Protein AF-A0A087GU57-F1 (afdb_monomer_lite)

Structure (mmCIF, N/CA/C/O backbone):
data_AF-A0A087GU57-F1
#
_entry.id   AF-A0A087GU57-F1
#
loop_
_atom_site.group_PDB
_atom_site.id
_atom_site.type_symbol
_atom_site.label_atom_id
_atom_site.label_alt_id
_atom_site.label_comp_id
_atom_site.label_asym_id
_atom_site.label_entity_id
_atom_site.label_seq_id
_atom_site.pdbx_PDB_ins_code
_atom_site.Cartn_x
_atom_site.Cartn_y
_atom_site.Cartn_z
_atom_site.occupancy
_atom_site.B_iso_or_equiv
_atom_site.auth_seq_id
_atom_site.auth_comp_id
_atom_site.auth_asym_id
_atom_site.auth_atom_id
_atom_site.pdbx_PDB_model_num
ATOM 1 N N . MET A 1 1 ? 10.931 6.308 -0.760 1.00 76.81 1 MET A N 1
ATOM 2 C CA . MET A 1 1 ? 9.461 6.203 -0.878 1.00 76.81 1 MET A CA 1
ATOM 3 C C . MET A 1 1 ? 8.981 4.776 -0.655 1.00 76.81 1 MET A C 1
ATOM 5 O O . MET A 1 1 ? 8.271 4.589 0.316 1.00 76.81 1 MET A O 1
ATOM 9 N N . GLN A 1 2 ? 9.460 3.758 -1.390 1.00 79.88 2 GLN A N 1
ATOM 10 C CA . GLN A 1 2 ? 9.072 2.354 -1.119 1.00 79.88 2 GLN A CA 1
ATOM 11 C C . GLN A 1 2 ? 9.236 1.950 0.363 1.00 79.88 2 GLN A C 1
ATOM 13 O O . GLN A 1 2 ? 8.297 1.471 0.982 1.00 79.88 2 GLN A O 1
ATOM 18 N N . ARG A 1 3 ? 10.381 2.246 0.996 1.00 87.44 3 ARG A N 1
ATOM 19 C CA . ARG A 1 3 ? 10.587 1.952 2.429 1.00 87.44 3 ARG A CA 1
ATOM 20 C C . ARG A 1 3 ? 9.602 2.672 3.365 1.00 87.44 3 ARG A C 1
ATOM 22 O O . ARG A 1 3 ? 9.345 2.173 4.449 1.00 87.44 3 ARG A O 1
ATOM 29 N N . VAL A 1 4 ? 9.082 3.836 2.972 1.00 90.12 4 VAL A N 1
ATOM 30 C CA . VAL A 1 4 ? 8.091 4.577 3.772 1.00 90.12 4 VAL A CA 1
ATOM 31 C C . VAL A 1 4 ? 6.762 3.832 3.750 1.00 90.12 4 VAL A C 1
ATOM 33 O O . VAL A 1 4 ? 6.197 3.591 4.806 1.00 90.12 4 VAL A O 1
ATOM 36 N N . ILE A 1 5 ? 6.340 3.353 2.578 1.00 90.19 5 ILE A N 1
ATOM 37 C CA . ILE A 1 5 ? 5.170 2.477 2.451 1.00 90.19 5 ILE A CA 1
ATOM 38 C C . ILE A 1 5 ? 5.350 1.203 3.288 1.00 90.19 5 ILE A C 1
ATOM 40 O O . ILE A 1 5 ? 4.453 0.835 4.038 1.00 90.19 5 ILE A O 1
ATOM 44 N N . ASP A 1 6 ? 6.532 0.576 3.252 1.00 90.31 6 ASP A N 1
ATOM 45 C CA . ASP A 1 6 ? 6.824 -0.596 4.097 1.00 90.31 6 ASP A CA 1
ATOM 46 C C . ASP A 1 6 ? 6.714 -0.303 5.601 1.00 90.31 6 ASP A C 1
ATOM 48 O O . ASP A 1 6 ? 6.436 -1.215 6.377 1.00 90.31 6 ASP A O 1
ATOM 52 N N . LEU A 1 7 ? 6.975 0.936 6.030 1.00 93.19 7 LEU A N 1
ATOM 53 C CA . LEU A 1 7 ? 6.833 1.355 7.424 1.00 93.19 7 LEU A CA 1
ATOM 54 C C . LEU A 1 7 ? 5.372 1.645 7.771 1.00 93.19 7 LEU A C 1
ATOM 56 O O . LEU A 1 7 ? 4.917 1.189 8.815 1.00 93.19 7 LEU A O 1
ATOM 60 N N . LEU A 1 8 ? 4.636 2.333 6.895 1.00 93.25 8 LEU A N 1
ATOM 61 C CA . LEU A 1 8 ? 3.213 2.619 7.087 1.00 93.25 8 LEU A CA 1
ATOM 62 C C . LEU A 1 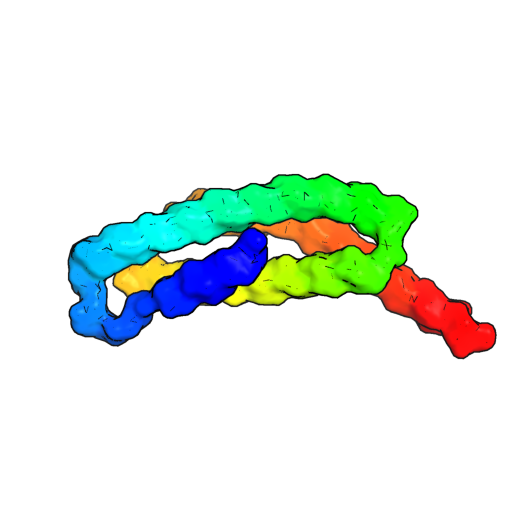8 ? 2.384 1.331 7.148 1.00 93.25 8 LEU A C 1
ATOM 64 O O . LEU A 1 8 ? 1.569 1.182 8.047 1.00 93.25 8 LEU A O 1
ATOM 68 N N . MET A 1 9 ? 2.683 0.338 6.303 1.00 91.94 9 MET A N 1
ATOM 69 C CA . MET A 1 9 ? 2.022 -0.976 6.342 1.00 91.94 9 MET A CA 1
ATOM 70 C C . MET A 1 9 ? 2.255 -1.762 7.647 1.00 91.94 9 MET A C 1
ATOM 72 O O . MET A 1 9 ? 1.585 -2.765 7.892 1.00 91.94 9 MET A O 1
ATOM 76 N N . ARG A 1 10 ? 3.215 -1.363 8.497 1.00 93.19 10 ARG A N 1
ATOM 77 C CA . ARG A 1 10 ? 3.374 -1.968 9.835 1.00 93.19 10 ARG A CA 1
ATOM 78 C C . ARG A 1 10 ? 2.320 -1.473 10.816 1.00 93.19 10 ARG A C 1
ATOM 80 O O . ARG A 1 10 ? 2.083 -2.150 11.814 1.00 93.19 10 ARG A O 1
ATOM 87 N N . ILE A 1 11 ? 1.712 -0.322 10.542 1.00 91.69 11 ILE A N 1
ATOM 88 C CA . ILE A 1 11 ? 0.566 0.189 11.281 1.00 91.69 11 ILE A CA 1
ATOM 89 C C . ILE A 1 11 ? -0.638 -0.606 10.792 1.00 91.69 11 ILE A C 1
ATOM 91 O O . ILE A 1 11 ? -1.122 -0.402 9.682 1.00 91.69 11 ILE A O 1
ATOM 95 N N . LYS A 1 12 ? -1.066 -1.575 11.591 1.00 86.56 12 LYS A N 1
ATOM 96 C CA . LYS A 1 12 ? -2.210 -2.432 11.296 1.00 86.56 12 LYS A CA 1
ATOM 97 C C . LYS A 1 12 ? -3.061 -2.567 12.552 1.00 86.56 12 LYS A C 1
ATOM 99 O O . LYS A 1 12 ? -2.491 -2.586 13.647 1.00 86.56 12 LYS A O 1
ATOM 104 N N . PRO A 1 13 ? -4.382 -2.700 12.415 1.00 80.94 13 PRO A N 1
ATOM 105 C CA . PRO A 1 13 ? -5.219 -3.015 13.554 1.00 80.94 13 PRO A CA 1
ATOM 106 C C . PRO A 1 13 ? -4.869 -4.412 14.091 1.00 80.94 13 PRO A C 1
ATOM 108 O O . PRO A 1 13 ? -4.577 -5.332 13.319 1.00 80.94 13 PRO A O 1
ATOM 111 N N . ILE A 1 14 ? -4.835 -4.567 15.418 1.00 81.69 14 ILE A N 1
ATOM 112 C CA . ILE A 1 14 ? -4.509 -5.837 16.082 1.00 81.69 14 ILE A CA 1
ATOM 113 C C . ILE A 1 14 ? -5.638 -6.200 17.050 1.00 81.69 14 ILE A C 1
ATOM 115 O O . ILE A 1 14 ? -5.714 -5.663 18.152 1.00 81.69 14 ILE A O 1
ATOM 119 N N . GLY A 1 15 ? -6.459 -7.171 16.648 1.00 79.50 15 GLY A N 1
ATOM 120 C CA . GLY A 1 15 ? -7.503 -7.765 17.486 1.00 79.50 15 GLY A CA 1
ATOM 121 C C . GLY A 1 15 ? -8.796 -6.949 17.569 1.00 79.50 15 GLY A C 1
ATOM 122 O O . GLY A 1 15 ? -8.811 -5.740 17.352 1.00 79.50 15 GLY A O 1
ATOM 123 N N . GLU A 1 16 ? -9.884 -7.634 17.918 1.00 74.38 16 GLU A N 1
ATOM 124 C CA . GLU A 1 16 ? -11.251 -7.083 17.978 1.00 74.38 16 GLU A CA 1
ATOM 125 C C . GLU A 1 16 ? -11.378 -5.904 18.959 1.00 74.38 16 GLU A C 1
ATOM 127 O O . GLU A 1 16 ? -12.136 -4.970 18.729 1.00 74.38 16 GLU A O 1
ATOM 132 N N . SER A 1 17 ? -10.568 -5.868 20.025 1.00 78.38 17 SER A N 1
ATOM 133 C CA . SER A 1 17 ? -10.578 -4.768 21.002 1.00 78.38 17 SER A CA 1
ATOM 134 C C . SER A 1 17 ? -10.131 -3.417 20.434 1.00 78.38 17 SER A C 1
ATOM 136 O O . SER A 1 17 ? -10.289 -2.394 21.097 1.00 78.38 17 SER A O 1
ATOM 138 N N . MET A 1 18 ? -9.521 -3.402 19.245 1.00 81.94 18 MET A N 1
ATOM 139 C CA . MET A 1 18 ? -9.115 -2.178 18.560 1.00 81.94 18 MET A CA 1
ATOM 140 C C . MET A 1 18 ? -10.190 -1.640 17.610 1.00 81.94 18 MET A C 1
ATOM 142 O O . MET A 1 18 ? -9.967 -0.580 17.031 1.00 81.94 18 MET A O 1
ATOM 146 N N . GLU A 1 19 ? -11.325 -2.326 17.422 1.00 83.31 19 GLU A N 1
ATOM 147 C CA . GLU A 1 19 ? -12.400 -1.920 16.502 1.00 83.31 19 GLU A CA 1
ATOM 148 C C . GLU A 1 19 ? -13.227 -0.773 17.108 1.00 83.31 19 GLU A C 1
ATOM 150 O O . GLU A 1 19 ? -14.412 -0.871 17.414 1.00 83.31 19 GLU A O 1
ATOM 155 N N . THR A 1 20 ? -12.547 0.342 17.363 1.00 89.06 20 THR A N 1
ATOM 156 C CA . THR A 1 20 ? -13.136 1.569 17.894 1.00 89.06 20 THR A CA 1
ATOM 157 C C . THR A 1 20 ? -13.191 2.619 16.789 1.00 89.06 20 THR A C 1
ATOM 159 O O . THR A 1 20 ? -12.290 2.650 15.945 1.00 89.06 20 THR A O 1
ATOM 162 N N . PRO A 1 21 ? -14.175 3.538 16.807 1.00 90.50 21 PRO A N 1
ATOM 163 C CA . PRO A 1 21 ? -14.283 4.585 15.790 1.00 90.50 21 PRO A CA 1
ATOM 164 C C . PRO A 1 21 ? -12.993 5.395 15.599 1.00 90.50 21 PRO A C 1
ATOM 166 O O . PRO A 1 21 ? -12.627 5.702 14.473 1.00 90.50 21 PRO A O 1
ATOM 169 N N . LEU A 1 22 ? -12.262 5.675 16.685 1.00 91.75 22 LEU A N 1
ATOM 170 C CA . LEU A 1 22 ? -11.014 6.440 16.634 1.00 91.75 22 LEU A CA 1
ATOM 171 C C . LEU A 1 22 ? -9.874 5.672 15.948 1.00 91.75 22 LEU A C 1
ATOM 173 O O . LEU A 1 22 ? -9.099 6.257 15.198 1.00 91.75 22 LEU A O 1
ATOM 177 N N . VAL A 1 23 ? -9.753 4.367 16.208 1.00 91.69 23 VAL A N 1
ATOM 178 C CA . VAL A 1 23 ? -8.744 3.533 15.536 1.00 91.69 23 VAL A CA 1
ATOM 179 C C . VAL A 1 23 ? -9.082 3.389 14.059 1.00 91.69 23 VAL A C 1
ATOM 181 O O . VAL A 1 23 ? -8.183 3.484 13.229 1.00 91.69 23 VAL A O 1
ATOM 184 N N . ILE A 1 24 ? -10.362 3.202 13.729 1.00 90.75 24 ILE A N 1
ATOM 185 C CA . ILE A 1 24 ? -10.827 3.145 12.341 1.00 90.75 24 ILE A CA 1
ATOM 186 C C . ILE A 1 24 ? -10.461 4.446 11.615 1.00 90.75 24 ILE A C 1
ATOM 188 O O . ILE A 1 24 ? -9.794 4.386 10.586 1.00 90.75 24 ILE A O 1
ATOM 192 N N . GLU A 1 25 ? -10.783 5.607 12.189 1.00 91.81 25 GLU A N 1
ATOM 193 C CA . GLU A 1 25 ? -10.441 6.914 11.612 1.00 91.81 25 GLU A CA 1
ATOM 194 C C . GLU A 1 25 ? -8.919 7.085 11.438 1.00 91.81 25 GLU A C 1
ATOM 196 O O . GLU A 1 25 ? -8.437 7.476 10.376 1.00 91.81 25 GLU A O 1
ATOM 201 N N . ALA A 1 26 ? -8.125 6.719 12.450 1.00 93.06 26 ALA A N 1
ATO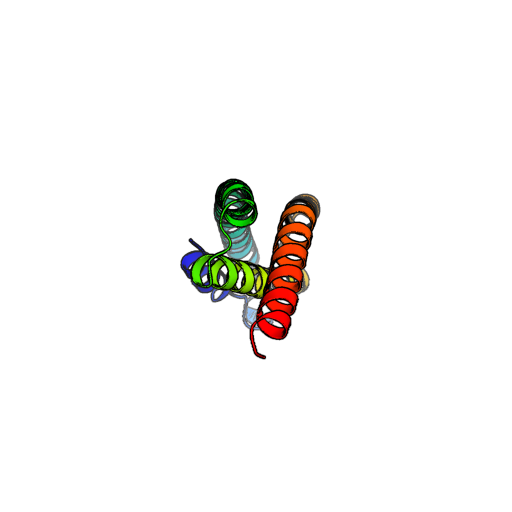M 202 C CA . ALA A 1 26 ? -6.666 6.762 12.363 1.00 93.06 26 ALA A CA 1
ATOM 203 C C . ALA A 1 26 ? -6.122 5.884 11.221 1.00 93.06 26 ALA A C 1
ATOM 205 O O . ALA A 1 26 ? -5.193 6.284 10.515 1.00 93.06 26 ALA A O 1
ATOM 206 N N . MET A 1 27 ? -6.708 4.703 11.016 1.00 92.56 27 MET A N 1
ATOM 207 C CA . MET A 1 27 ? -6.342 3.805 9.923 1.00 92.56 27 MET A CA 1
ATOM 208 C C . MET A 1 27 ? -6.733 4.367 8.551 1.00 92.56 27 MET A C 1
ATOM 210 O O . MET A 1 27 ? -5.965 4.202 7.604 1.00 92.56 27 MET A O 1
ATOM 214 N N . GLU A 1 28 ? -7.861 5.074 8.435 1.00 90.81 28 GLU A N 1
ATOM 215 C CA . GLU A 1 28 ? -8.251 5.770 7.199 1.00 90.81 28 GLU A CA 1
ATOM 216 C C . GLU A 1 28 ? -7.193 6.811 6.791 1.00 90.81 28 GLU A C 1
ATOM 218 O O . GLU A 1 28 ? -6.778 6.843 5.629 1.00 90.81 28 GLU A O 1
ATOM 223 N N . TYR A 1 29 ? -6.655 7.588 7.741 1.00 93.06 29 TYR A N 1
ATOM 224 C CA . TYR A 1 29 ? -5.554 8.521 7.458 1.00 93.06 29 TYR A CA 1
ATOM 225 C C . TYR A 1 29 ? -4.270 7.809 7.010 1.00 93.06 29 TYR A C 1
ATOM 227 O O . TYR A 1 29 ? -3.600 8.275 6.087 1.00 93.06 29 TYR A O 1
ATOM 235 N N . VAL A 1 30 ? -3.924 6.671 7.626 1.00 93.50 30 VAL A N 1
ATOM 236 C CA . VAL A 1 30 ? -2.751 5.873 7.222 1.00 93.50 30 VAL A CA 1
ATOM 237 C C . VAL A 1 30 ? -2.908 5.363 5.791 1.00 93.50 30 VAL A C 1
ATOM 239 O O . VAL A 1 30 ? -1.969 5.454 5.000 1.00 93.50 30 VAL A O 1
ATOM 242 N N . ILE A 1 31 ? -4.091 4.856 5.440 1.00 90.44 31 ILE A N 1
ATOM 243 C CA . ILE A 1 31 ? -4.393 4.384 4.085 1.00 90.44 31 ILE A CA 1
ATOM 244 C C . ILE A 1 31 ? -4.288 5.527 3.081 1.00 90.44 31 ILE A C 1
ATOM 246 O O . ILE A 1 31 ? -3.639 5.364 2.047 1.00 90.44 31 ILE A O 1
ATOM 250 N N . ASN A 1 32 ? -4.859 6.688 3.396 1.00 88.75 32 ASN A N 1
ATOM 251 C CA . ASN A 1 32 ? -4.772 7.857 2.532 1.00 88.75 32 ASN A CA 1
ATOM 252 C C . ASN A 1 32 ? -3.311 8.278 2.286 1.00 88.75 32 ASN A C 1
ATOM 254 O O . ASN A 1 32 ? -2.914 8.499 1.143 1.00 88.75 32 ASN A O 1
ATOM 258 N N . GLU A 1 33 ? -2.477 8.304 3.328 1.00 92.19 33 GLU A N 1
ATOM 259 C CA . GLU A 1 33 ? -1.053 8.635 3.192 1.00 92.19 33 GLU A CA 1
ATOM 260 C C . GLU A 1 33 ? -0.299 7.602 2.333 1.00 92.19 33 GLU A C 1
ATOM 262 O O . GLU A 1 33 ? 0.523 7.958 1.484 1.00 92.19 33 GLU A O 1
ATOM 267 N N . ILE A 1 34 ? -0.608 6.309 2.493 1.00 90.12 34 ILE A N 1
ATOM 268 C CA . ILE A 1 34 ? -0.054 5.244 1.646 1.00 90.12 34 ILE A CA 1
ATOM 269 C C . ILE A 1 34 ? -0.411 5.480 0.175 1.00 90.12 34 ILE A C 1
ATOM 271 O O . ILE A 1 34 ? 0.471 5.369 -0.680 1.00 90.12 34 ILE A O 1
ATOM 275 N N . LEU A 1 35 ? -1.671 5.805 -0.123 1.00 85.94 35 LEU A N 1
ATOM 276 C CA . LEU A 1 35 ? -2.147 6.043 -1.487 1.00 85.94 35 LEU A CA 1
ATOM 277 C C . LEU A 1 35 ? -1.440 7.242 -2.128 1.00 85.94 35 LEU A C 1
ATOM 279 O O . LEU A 1 35 ? -0.949 7.126 -3.251 1.00 85.94 35 LEU A O 1
ATOM 283 N N . VAL A 1 36 ? -1.295 8.350 -1.395 1.00 87.19 36 VAL A N 1
ATOM 284 C CA . VAL A 1 36 ? -0.570 9.545 -1.861 1.00 87.19 36 VAL A CA 1
ATOM 285 C C . VAL A 1 36 ? 0.887 9.217 -2.199 1.00 87.19 36 VAL A C 1
ATOM 287 O O . VAL A 1 36 ? 1.386 9.591 -3.263 1.00 87.19 36 VAL A O 1
ATOM 290 N N . ILE A 1 37 ? 1.590 8.491 -1.326 1.00 87.38 37 ILE A N 1
ATOM 291 C CA . ILE A 1 37 ? 2.993 8.126 -1.570 1.00 87.38 37 ILE A CA 1
ATOM 292 C C . ILE A 1 37 ? 3.100 7.127 -2.727 1.00 87.38 37 ILE A C 1
ATOM 294 O O . ILE A 1 37 ? 4.047 7.198 -3.515 1.00 87.38 37 ILE A O 1
ATOM 298 N N . TYR A 1 38 ? 2.162 6.187 -2.841 1.00 83.44 38 TYR A N 1
ATOM 299 C CA . TYR A 1 38 ? 2.171 5.192 -3.909 1.00 83.44 38 TYR A CA 1
ATOM 300 C C . TYR A 1 38 ? 1.945 5.830 -5.282 1.00 83.44 38 TYR A C 1
ATOM 302 O O . TYR A 1 38 ? 2.700 5.539 -6.208 1.00 83.44 38 TYR A O 1
ATOM 310 N N . ASP A 1 39 ? 1.000 6.763 -5.393 1.00 81.25 39 ASP A N 1
ATOM 311 C CA . ASP A 1 39 ? 0.757 7.538 -6.613 1.00 81.25 39 ASP A CA 1
ATOM 312 C C . ASP A 1 39 ? 2.039 8.252 -7.083 1.00 81.25 39 ASP A C 1
ATOM 314 O O . ASP A 1 39 ? 2.448 8.134 -8.242 1.00 81.25 39 ASP A O 1
ATOM 318 N N . GLN A 1 40 ? 2.780 8.879 -6.163 1.00 84.31 40 GLN A N 1
ATOM 319 C CA . GLN A 1 40 ? 4.076 9.498 -6.473 1.00 84.31 40 GLN A CA 1
ATOM 320 C C . GLN A 1 40 ? 5.136 8.490 -6.938 1.00 84.31 40 GLN A C 1
ATOM 322 O O . GLN A 1 40 ? 5.978 8.815 -7.785 1.00 84.31 40 GLN A O 1
ATOM 327 N N . ILE A 1 41 ? 5.140 7.273 -6.381 1.00 79.56 41 ILE A N 1
ATOM 328 C CA . ILE A 1 41 ? 6.030 6.201 -6.840 1.00 79.56 41 ILE A CA 1
ATOM 329 C C . ILE A 1 41 ? 5.655 5.803 -8.265 1.00 79.56 41 ILE A C 1
ATOM 331 O O . ILE A 1 41 ? 6.554 5.757 -9.099 1.00 79.56 41 ILE A O 1
ATOM 335 N N . CYS A 1 42 ? 4.375 5.569 -8.560 1.00 76.88 42 CYS A N 1
ATOM 336 C CA . CYS A 1 42 ? 3.891 5.185 -9.888 1.00 76.88 42 CYS A CA 1
ATOM 337 C C . CYS A 1 42 ? 4.252 6.211 -10.965 1.00 76.88 42 CYS A C 1
ATOM 339 O O . CYS A 1 42 ? 4.791 5.832 -12.005 1.00 76.88 42 CYS A O 1
ATOM 341 N N . HIS A 1 43 ? 4.070 7.505 -10.693 1.00 78.62 43 HIS A N 1
ATOM 342 C CA . HIS A 1 43 ? 4.462 8.572 -11.617 1.00 78.62 43 HIS A CA 1
ATOM 343 C C . HIS A 1 43 ? 5.966 8.562 -11.921 1.00 78.62 43 HIS A C 1
ATOM 345 O O . HIS A 1 43 ? 6.382 8.668 -13.075 1.00 78.62 43 HIS A O 1
ATOM 351 N N . ARG A 1 44 ? 6.810 8.381 -10.897 1.00 78.31 44 ARG A N 1
ATOM 352 C CA . ARG A 1 44 ? 8.267 8.260 -11.088 1.00 78.31 44 ARG A CA 1
ATOM 353 C C . ARG A 1 44 ? 8.643 6.969 -11.809 1.00 78.31 44 ARG A C 1
ATOM 355 O O . ARG A 1 44 ? 9.613 6.946 -12.562 1.00 78.31 44 ARG A O 1
ATOM 362 N N . PHE A 1 45 ? 7.878 5.908 -11.578 1.00 73.38 45 PHE A N 1
ATOM 363 C CA . PHE A 1 45 ? 8.085 4.612 -12.200 1.00 73.38 45 PHE A CA 1
ATOM 364 C C . PHE A 1 45 ? 7.775 4.640 -13.701 1.00 73.38 45 PHE A C 1
ATOM 366 O O . PHE A 1 45 ? 8.529 4.064 -14.475 1.00 73.38 45 PHE A O 1
ATOM 373 N N . ALA A 1 46 ? 6.746 5.372 -14.131 1.00 71.88 46 ALA A N 1
ATOM 374 C CA . ALA A 1 46 ? 6.427 5.545 -15.550 1.00 71.88 46 ALA A CA 1
ATOM 375 C C . ALA A 1 46 ? 7.590 6.182 -16.341 1.00 71.88 46 ALA A C 1
ATOM 377 O O . ALA A 1 46 ? 7.945 5.719 -17.427 1.00 71.88 46 ALA A O 1
ATOM 378 N N . GLY A 1 47 ? 8.250 7.194 -15.763 1.00 70.81 47 GLY A N 1
ATOM 379 C CA . GLY A 1 47 ? 9.479 7.757 -16.337 1.00 70.81 47 GLY A CA 1
ATOM 380 C C . GLY A 1 47 ? 10.611 6.727 -16.406 1.00 70.81 47 GLY A C 1
ATOM 381 O O . GLY A 1 47 ? 11.287 6.605 -17.421 1.00 70.81 47 GLY A O 1
ATOM 382 N N . PHE A 1 48 ? 10.754 5.914 -15.359 1.00 70.00 48 PHE A N 1
ATOM 383 C CA . PHE A 1 48 ? 11.777 4.874 -15.274 1.00 70.00 48 PHE A CA 1
ATOM 384 C C . PHE A 1 48 ? 11.590 3.727 -16.278 1.00 70.00 48 PHE A C 1
ATOM 386 O O . PHE A 1 48 ? 12.572 3.205 -16.800 1.00 70.00 48 PHE A O 1
ATOM 393 N N . VAL A 1 49 ? 10.348 3.333 -16.577 1.00 66.75 49 VAL A N 1
ATOM 394 C CA . VAL A 1 49 ? 10.049 2.317 -17.602 1.00 66.75 49 VAL A CA 1
ATOM 395 C C . VAL A 1 49 ? 10.489 2.793 -18.987 1.00 66.75 49 VAL A C 1
ATOM 397 O O . VAL A 1 49 ? 11.086 2.022 -19.734 1.00 66.75 49 VAL A O 1
ATOM 400 N N . SER A 1 50 ? 10.306 4.080 -19.286 1.00 68.00 50 SER A N 1
ATOM 401 C CA . SER A 1 50 ? 10.768 4.675 -20.549 1.00 68.00 50 SER A CA 1
ATOM 402 C C . SER A 1 50 ? 12.297 4.620 -20.707 1.00 68.00 50 SER A C 1
ATOM 404 O O . SER A 1 50 ? 12.807 4.545 -21.825 1.00 68.00 50 SER A O 1
ATOM 406 N N . ASP A 1 51 ? 13.039 4.645 -19.596 1.00 66.94 51 ASP A N 1
ATOM 407 C CA . ASP A 1 51 ? 14.499 4.494 -19.581 1.00 66.94 51 ASP A CA 1
ATOM 408 C C . ASP A 1 51 ? 14.931 3.016 -19.606 1.00 66.94 51 ASP A C 1
ATOM 410 O O . ASP A 1 51 ? 15.936 2.668 -20.233 1.00 66.94 51 ASP A O 1
ATOM 414 N N . LEU A 1 52 ? 14.151 2.125 -18.982 1.00 66.12 52 LEU A N 1
ATOM 415 C CA . LEU A 1 52 ? 14.361 0.674 -19.007 1.00 66.12 52 LEU A CA 1
ATOM 416 C C . LEU A 1 52 ? 14.283 0.108 -20.433 1.00 66.12 52 LEU A C 1
ATOM 418 O O . LEU A 1 52 ? 15.094 -0.747 -20.786 1.00 66.12 52 LEU A O 1
ATOM 422 N N . GLU A 1 53 ? 13.348 0.589 -21.255 1.00 65.25 53 GLU A N 1
ATOM 423 C CA . GLU A 1 53 ? 13.220 0.179 -22.663 1.00 65.25 53 GLU A CA 1
ATOM 424 C C . GLU A 1 53 ? 14.450 0.555 -23.501 1.00 65.25 53 GLU A C 1
ATOM 426 O O . GLU A 1 53 ? 14.836 -0.178 -24.413 1.00 65.25 53 GLU A O 1
ATOM 431 N N . LYS A 1 54 ? 15.097 1.678 -23.173 1.00 70.75 54 LYS A N 1
ATOM 432 C CA . LYS A 1 54 ? 16.263 2.194 -23.903 1.00 70.75 54 LYS A CA 1
ATOM 433 C C . LYS A 1 54 ? 17.567 1.543 -23.452 1.00 70.75 54 LYS A C 1
ATOM 435 O O . LYS A 1 54 ? 18.440 1.284 -24.278 1.00 70.75 54 LYS A O 1
ATOM 440 N N . SER A 1 55 ? 17.715 1.286 -22.153 1.00 71.00 55 SER A N 1
ATOM 441 C CA . SER A 1 55 ? 18.936 0.722 -21.570 1.00 71.00 55 SER A CA 1
ATOM 442 C C . SER A 1 55 ? 18.626 -0.190 -20.376 1.00 71.00 55 SER A C 1
ATOM 444 O O . SER A 1 55 ? 18.745 0.230 -19.219 1.00 71.00 55 SER A O 1
ATOM 446 N N . PRO A 1 56 ? 18.246 -1.454 -20.623 1.00 65.38 56 PRO A N 1
ATOM 447 C CA . PRO A 1 56 ? 17.949 -2.387 -19.551 1.00 65.38 56 PRO A CA 1
ATOM 448 C C . PRO A 1 56 ? 19.221 -2.767 -18.787 1.00 65.38 56 PRO A C 1
ATOM 450 O O . PRO A 1 56 ? 20.078 -3.498 -19.277 1.00 65.38 56 PRO A O 1
ATOM 453 N N . SER A 1 57 ? 19.333 -2.254 -17.561 1.00 72.81 57 SER A N 1
ATOM 454 C CA . SER A 1 57 ? 20.386 -2.595 -16.601 1.00 72.81 57 SER A CA 1
ATOM 455 C C . SER A 1 57 ? 19.831 -3.486 -15.491 1.00 72.81 57 SER A C 1
ATOM 457 O O . SER A 1 57 ? 18.672 -3.368 -15.087 1.00 72.81 57 SER A O 1
ATOM 459 N N . GLU A 1 58 ? 20.677 -4.353 -14.940 1.00 72.44 58 GLU A N 1
ATOM 460 C CA . GLU A 1 58 ? 20.328 -5.238 -13.826 1.00 72.44 58 GLU A CA 1
ATOM 461 C C . GLU A 1 58 ? 19.773 -4.470 -12.612 1.00 72.44 58 GLU A C 1
ATOM 463 O O . GLU A 1 58 ? 18.838 -4.924 -11.949 1.00 72.44 58 GLU A O 1
ATOM 468 N N . VAL A 1 59 ? 20.302 -3.272 -12.345 1.00 71.50 59 VAL A N 1
ATOM 469 C CA . VAL A 1 59 ? 19.832 -2.399 -11.257 1.00 71.50 59 VAL A CA 1
ATOM 470 C C . VAL A 1 59 ? 18.390 -1.952 -11.500 1.00 71.50 59 VAL A C 1
ATOM 472 O O . VAL A 1 59 ? 17.568 -1.970 -10.584 1.00 71.50 59 VAL A O 1
ATOM 475 N N . VAL A 1 60 ? 18.070 -1.606 -12.748 1.00 69.56 60 VAL A N 1
ATOM 476 C CA . VAL A 1 60 ? 16.744 -1.135 -13.165 1.00 69.56 60 VAL A CA 1
ATOM 477 C C . VAL A 1 60 ? 15.719 -2.257 -13.041 1.00 69.56 60 VAL A C 1
ATOM 479 O O . VAL A 1 60 ? 14.659 -2.081 -12.439 1.00 69.56 60 VAL A O 1
ATOM 482 N N . MET A 1 61 ? 16.094 -3.458 -13.474 1.00 69.19 61 MET A N 1
ATOM 483 C CA . MET A 1 61 ? 15.279 -4.662 -13.330 1.00 69.19 61 MET A CA 1
ATOM 484 C C . MET A 1 61 ? 15.021 -5.038 -11.859 1.00 69.19 61 MET A C 1
ATOM 486 O O . MET A 1 61 ? 13.895 -5.381 -11.498 1.00 69.19 61 MET A O 1
ATOM 490 N N . LYS A 1 62 ? 16.021 -4.906 -10.974 1.00 75.88 62 LYS A N 1
ATOM 491 C CA . LYS A 1 62 ? 15.864 -5.147 -9.525 1.00 75.88 62 LYS A CA 1
ATOM 492 C C . LYS A 1 62 ? 14.919 -4.145 -8.856 1.00 75.88 62 LYS A C 1
ATOM 494 O O . LYS A 1 62 ? 14.100 -4.540 -8.024 1.00 75.88 62 LYS A O 1
ATOM 499 N N . ILE A 1 63 ? 15.014 -2.862 -9.210 1.00 74.19 63 ILE A N 1
ATOM 500 C CA . ILE A 1 63 ? 14.107 -1.817 -8.706 1.00 74.19 63 ILE A CA 1
ATOM 501 C C . ILE A 1 63 ? 12.664 -2.127 -9.119 1.00 74.19 63 ILE A C 1
ATOM 503 O O . ILE A 1 63 ? 11.749 -2.016 -8.298 1.00 74.19 63 ILE A O 1
ATOM 507 N N . ALA A 1 64 ? 12.478 -2.590 -10.355 1.00 71.50 64 ALA A N 1
ATOM 508 C CA . ALA A 1 64 ? 11.175 -2.963 -10.876 1.00 71.50 64 ALA A CA 1
ATOM 509 C C . ALA A 1 64 ? 10.578 -4.190 -10.184 1.00 71.50 64 ALA A C 1
ATOM 511 O O . ALA A 1 64 ? 9.461 -4.119 -9.673 1.00 71.50 64 ALA A O 1
ATOM 512 N N . ALA A 1 65 ? 11.349 -5.269 -10.034 1.00 74.75 65 ALA A N 1
ATOM 513 C CA . ALA A 1 65 ? 10.922 -6.451 -9.285 1.00 74.75 65 ALA A CA 1
ATOM 514 C C . ALA A 1 65 ? 10.525 -6.120 -7.833 1.00 74.75 65 ALA A C 1
ATOM 516 O O . ALA A 1 65 ? 9.552 -6.653 -7.297 1.00 74.75 65 ALA A O 1
ATOM 517 N N . LYS A 1 66 ? 11.240 -5.190 -7.188 1.00 77.69 66 LYS A N 1
ATOM 518 C CA . LYS A 1 66 ? 10.908 -4.748 -5.830 1.00 77.69 66 LYS A CA 1
ATOM 519 C C . LYS A 1 66 ? 9.597 -3.960 -5.770 1.00 77.69 66 LYS A C 1
ATOM 521 O O . LYS A 1 66 ? 8.825 -4.159 -4.833 1.00 77.69 66 LYS A O 1
ATOM 526 N N . ALA A 1 67 ? 9.333 -3.102 -6.757 1.00 73.88 67 ALA A N 1
ATOM 527 C CA . ALA A 1 67 ? 8.063 -2.384 -6.866 1.00 73.88 67 ALA A CA 1
ATOM 528 C C . ALA A 1 67 ? 6.877 -3.354 -7.023 1.00 73.88 67 ALA A C 1
ATOM 530 O O . ALA A 1 67 ? 5.862 -3.194 -6.344 1.00 73.88 67 ALA A O 1
ATOM 531 N N . LEU A 1 68 ? 7.048 -4.407 -7.835 1.00 73.81 68 LEU A N 1
ATOM 532 C CA . LEU A 1 68 ? 6.066 -5.485 -8.010 1.00 73.81 68 LEU A CA 1
ATOM 533 C C . LEU A 1 68 ? 5.765 -6.212 -6.696 1.00 73.81 68 LEU A C 1
ATOM 535 O O . LEU A 1 68 ? 4.609 -6.345 -6.308 1.00 73.81 68 LEU A O 1
ATOM 539 N N . SER A 1 69 ? 6.800 -6.638 -5.970 1.00 79.50 69 SER A N 1
ATOM 540 C CA . SER A 1 69 ? 6.609 -7.342 -4.696 1.00 79.50 69 SER A CA 1
ATOM 541 C C . SER A 1 69 ? 5.950 -6.458 -3.631 1.00 79.50 69 SER A C 1
ATOM 543 O O . SER A 1 69 ? 5.155 -6.936 -2.821 1.00 79.50 69 SER A O 1
ATOM 545 N N . GLN A 1 70 ? 6.255 -5.157 -3.615 1.00 81.25 70 GLN A N 1
ATOM 546 C CA . GLN A 1 70 ? 5.627 -4.230 -2.677 1.00 81.25 70 GLN A CA 1
ATOM 547 C C . GLN A 1 70 ? 4.129 -4.053 -2.952 1.00 81.25 70 GLN A C 1
ATOM 549 O O . GLN A 1 70 ? 3.356 -3.959 -2.001 1.00 81.25 70 GLN A O 1
ATOM 554 N N . ARG A 1 71 ? 3.703 -4.080 -4.220 1.00 78.31 71 ARG A N 1
ATOM 555 C CA . ARG A 1 71 ? 2.279 -4.049 -4.582 1.00 78.31 71 ARG A CA 1
ATOM 556 C C . ARG A 1 71 ? 1.506 -5.189 -3.933 1.00 78.31 71 ARG A C 1
ATOM 558 O O . ARG A 1 71 ? 0.459 -4.949 -3.349 1.00 78.31 71 ARG A O 1
ATOM 565 N N . GLU A 1 72 ? 1.981 -6.425 -4.072 1.00 80.88 72 GLU A N 1
ATOM 566 C CA . GLU A 1 72 ? 1.251 -7.597 -3.567 1.00 80.88 72 GLU A CA 1
ATOM 567 C C . GLU A 1 72 ? 1.021 -7.507 -2.056 1.00 80.88 72 GLU A C 1
ATOM 569 O O . GLU A 1 72 ? -0.021 -7.918 -1.547 1.00 80.88 72 GLU A O 1
ATOM 574 N N . LYS A 1 73 ? 1.984 -6.923 -1.336 1.00 88.00 73 LYS A N 1
ATOM 575 C CA . LYS A 1 73 ? 1.860 -6.633 0.095 1.00 88.00 73 LYS A CA 1
ATOM 576 C C . LYS A 1 73 ? 0.831 -5.539 0.367 1.00 88.00 73 LYS A C 1
ATOM 578 O O . LYS A 1 73 ? 0.072 -5.672 1.319 1.00 88.00 73 LYS A O 1
ATOM 583 N N . LEU A 1 74 ? 0.789 -4.504 -0.472 1.00 87.62 74 LEU A N 1
ATOM 584 C CA . LEU A 1 74 ? -0.160 -3.396 -0.361 1.00 87.62 74 LEU A CA 1
ATOM 585 C C . LEU A 1 74 ? -1.610 -3.863 -0.522 1.00 87.62 74 LEU A C 1
ATOM 587 O O . LEU A 1 74 ? -2.464 -3.493 0.274 1.00 87.62 74 LEU A O 1
ATOM 591 N N . VAL A 1 75 ? -1.872 -4.716 -1.518 1.00 84.94 75 VAL A N 1
ATOM 592 C CA . VAL A 1 75 ? -3.212 -5.275 -1.762 1.00 84.94 75 VAL A CA 1
ATOM 593 C C . VAL A 1 75 ? -3.684 -6.057 -0.538 1.00 84.94 75 VAL A C 1
ATOM 595 O O . VAL A 1 75 ? -4.737 -5.750 0.011 1.00 84.94 75 VAL A O 1
ATOM 598 N N . LYS A 1 76 ? -2.855 -6.980 -0.035 1.00 87.62 76 LYS A N 1
ATOM 599 C CA . LYS A 1 76 ? -3.162 -7.753 1.181 1.00 87.62 76 LYS A CA 1
ATOM 600 C C . LYS A 1 76 ? -3.374 -6.863 2.403 1.00 87.62 76 LYS A C 1
ATOM 602 O O . LYS A 1 76 ? -4.213 -7.152 3.246 1.00 87.62 76 LYS A O 1
ATOM 607 N N . TYR A 1 77 ? -2.601 -5.787 2.519 1.00 90.88 77 TYR A N 1
ATOM 608 C CA . TYR A 1 77 ? -2.755 -4.826 3.603 1.00 90.88 77 TYR A CA 1
ATOM 609 C C . TYR A 1 77 ? -4.117 -4.117 3.550 1.00 90.88 77 TYR A C 1
ATOM 611 O O . TYR A 1 77 ? -4.784 -4.013 4.579 1.00 90.88 77 TYR A O 1
ATOM 619 N N . PHE A 1 78 ? -4.561 -3.678 2.369 1.00 88.12 78 PHE A N 1
ATOM 620 C CA . PHE A 1 78 ? -5.877 -3.055 2.210 1.00 88.12 78 PHE A CA 1
ATOM 621 C C . PHE A 1 78 ? -7.027 -4.031 2.448 1.00 88.12 78 PHE A C 1
ATOM 623 O O . PHE A 1 78 ? -8.021 -3.636 3.048 1.00 88.12 78 PHE A O 1
ATOM 630 N N . GLU A 1 79 ? -6.880 -5.296 2.053 1.00 87.75 79 GLU A N 1
ATOM 631 C CA . GLU A 1 79 ? -7.846 -6.350 2.387 1.00 87.75 79 GLU A CA 1
ATOM 632 C C . GLU A 1 79 ? -7.993 -6.497 3.906 1.00 87.75 79 GLU A C 1
ATOM 634 O O . GLU A 1 79 ? -9.103 -6.393 4.416 1.00 87.75 79 GLU A O 1
ATOM 639 N N . ILE A 1 80 ? -6.877 -6.603 4.640 1.00 89.31 80 ILE A N 1
ATOM 640 C CA . ILE A 1 80 ? -6.884 -6.679 6.112 1.00 89.31 80 ILE A CA 1
ATOM 641 C C . ILE A 1 80 ? -7.578 -5.462 6.738 1.00 89.31 80 ILE A C 1
ATOM 643 O O . ILE A 1 80 ? -8.345 -5.609 7.686 1.00 89.31 80 ILE A O 1
ATOM 647 N N . CYS A 1 81 ? -7.307 -4.253 6.240 1.00 89.94 81 CYS A N 1
ATOM 648 C CA . CYS A 1 81 ? -7.917 -3.041 6.789 1.00 89.94 81 CYS A CA 1
ATOM 649 C C . CYS A 1 81 ? -9.421 -2.975 6.496 1.00 89.94 81 CYS A C 1
ATOM 651 O O . CYS A 1 81 ? -10.197 -2.595 7.369 1.00 89.94 81 CYS A O 1
ATOM 653 N N . ARG A 1 82 ? -9.840 -3.379 5.293 1.00 88.12 82 ARG A N 1
ATOM 654 C CA . ARG A 1 82 ? -11.255 -3.441 4.915 1.00 88.12 82 ARG A CA 1
ATOM 655 C C . ARG A 1 82 ? -12.015 -4.457 5.764 1.00 88.12 82 ARG A C 1
ATOM 657 O O . ARG A 1 82 ? -13.100 -4.142 6.240 1.00 88.12 82 ARG A O 1
ATOM 664 N N . ASP A 1 83 ? -11.435 -5.633 5.994 1.00 88.94 83 ASP A N 1
ATOM 665 C CA . ASP A 1 83 ? -12.034 -6.677 6.835 1.00 88.94 83 ASP A CA 1
ATOM 666 C C . ASP A 1 83 ? -12.157 -6.230 8.304 1.00 88.94 83 ASP A C 1
ATOM 668 O O . ASP A 1 83 ? -13.028 -6.703 9.026 1.00 88.94 83 ASP A O 1
ATOM 672 N N . PHE A 1 84 ? -11.325 -5.274 8.730 1.00 88.56 84 PHE A N 1
ATOM 673 C CA . PHE A 1 84 ? -11.401 -4.614 10.036 1.00 88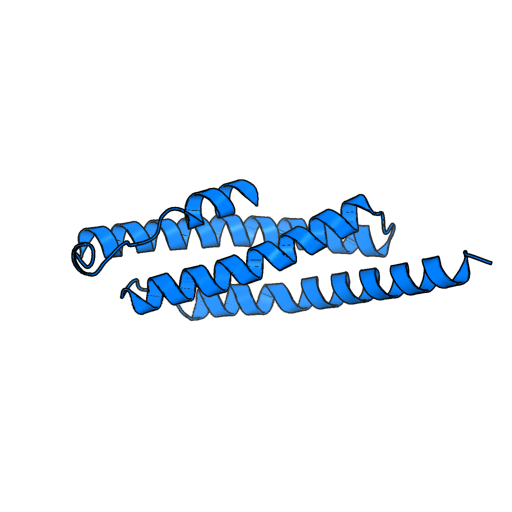.56 84 PHE A CA 1
ATOM 674 C C . PHE A 1 84 ? -12.423 -3.457 10.098 1.00 88.56 84 PHE A C 1
ATOM 676 O O . PHE A 1 84 ? -12.545 -2.787 11.119 1.00 88.56 84 PHE A O 1
ATOM 683 N N . GLY A 1 85 ? -13.134 -3.163 9.007 1.00 88.00 85 GLY A N 1
ATOM 684 C CA . GLY A 1 85 ? -14.126 -2.084 8.954 1.00 88.00 85 GLY A CA 1
ATOM 685 C C . GLY A 1 85 ? -13.564 -0.703 8.602 1.00 88.00 85 GLY A C 1
ATOM 686 O O . GLY A 1 85 ? -14.300 0.284 8.642 1.00 88.00 85 GLY A O 1
ATOM 687 N N . VAL A 1 86 ? -12.285 -0.608 8.219 1.00 89.31 86 VAL A N 1
ATOM 688 C CA . VAL A 1 86 ? -11.695 0.639 7.709 1.00 89.31 86 VAL A CA 1
ATOM 689 C C . VAL A 1 86 ? -12.272 0.939 6.330 1.00 89.31 86 VAL A C 1
ATOM 691 O O . VAL A 1 86 ? -12.258 0.079 5.443 1.00 89.31 86 VAL A O 1
ATOM 694 N N . ARG A 1 87 ? -12.765 2.164 6.118 1.00 85.75 87 ARG A N 1
ATOM 695 C CA . ARG A 1 87 ? -13.292 2.562 4.810 1.00 85.75 87 ARG A CA 1
ATOM 696 C C . ARG A 1 87 ? -12.136 2.740 3.843 1.00 85.75 87 ARG A C 1
ATOM 698 O O . ARG A 1 87 ? -11.404 3.724 3.886 1.00 85.75 87 ARG A O 1
ATOM 705 N N . VAL A 1 88 ? -11.996 1.785 2.938 1.00 77.62 88 VAL A N 1
ATOM 706 C CA . VAL A 1 88 ? -11.085 1.904 1.805 1.00 77.62 88 VAL A CA 1
ATOM 707 C C . VAL A 1 88 ? -11.929 2.199 0.581 1.00 77.62 88 VAL A C 1
ATOM 709 O O . VAL A 1 88 ? -12.790 1.404 0.212 1.00 77.62 88 VAL A O 1
ATOM 712 N N . ASN A 1 89 ? -11.719 3.362 -0.027 1.00 74.94 89 ASN A N 1
ATOM 713 C CA . ASN A 1 89 ? -12.433 3.730 -1.236 1.00 74.94 89 ASN A CA 1
ATOM 714 C C . ASN A 1 89 ? -12.063 2.759 -2.370 1.00 74.94 89 ASN A C 1
ATOM 716 O O . ASN A 1 89 ? -10.906 2.693 -2.794 1.00 74.94 89 ASN A O 1
ATOM 720 N N . GLU A 1 90 ? -13.048 2.009 -2.867 1.00 72.06 90 GLU A N 1
ATOM 721 C CA . GLU A 1 90 ? -12.852 1.045 -3.954 1.00 72.06 90 GLU A CA 1
ATOM 722 C C . GLU A 1 90 ? -12.274 1.705 -5.203 1.00 72.06 90 GLU A C 1
ATOM 724 O O . GLU A 1 90 ? -11.448 1.087 -5.865 1.00 72.06 90 GLU A O 1
ATOM 729 N N . SER A 1 91 ? -12.609 2.971 -5.492 1.00 73.00 91 SER A N 1
ATOM 730 C CA . SER A 1 91 ? -12.040 3.667 -6.650 1.00 73.00 91 SER A CA 1
ATOM 731 C C . SER A 1 91 ? -10.535 3.896 -6.519 1.00 73.00 91 SER A C 1
ATOM 733 O O . SER A 1 91 ? -9.834 3.903 -7.527 1.00 73.00 91 SER A O 1
ATOM 735 N N . ASP A 1 92 ? -10.030 4.077 -5.297 1.00 71.31 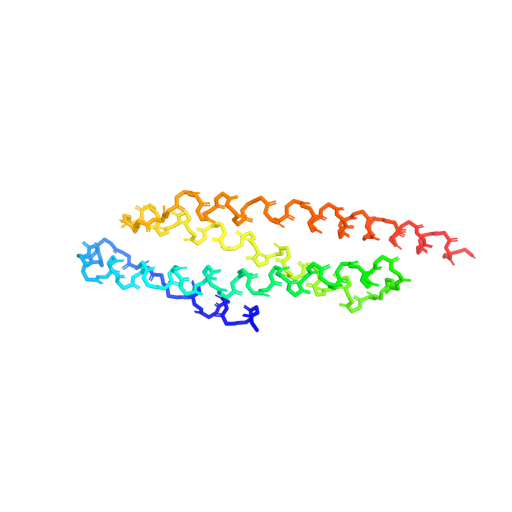92 ASP A N 1
ATOM 736 C CA . ASP A 1 92 ? -8.605 4.301 -5.042 1.00 71.31 92 ASP A CA 1
ATOM 737 C C . ASP A 1 92 ? -7.823 2.988 -5.113 1.00 71.31 92 ASP A C 1
ATOM 739 O O . ASP A 1 92 ? -6.725 2.955 -5.673 1.00 71.31 92 ASP A O 1
ATOM 743 N N . ILE A 1 93 ? -8.421 1.882 -4.650 1.00 68.81 93 ILE A N 1
ATOM 744 C CA . ILE A 1 93 ? -7.891 0.532 -4.887 1.00 68.81 93 ILE A CA 1
ATOM 745 C C . ILE A 1 93 ? -7.892 0.226 -6.386 1.00 68.81 93 ILE A C 1
ATOM 747 O O . ILE A 1 93 ? -6.892 -0.250 -6.910 1.00 68.81 93 ILE A O 1
ATOM 751 N N . ASP A 1 94 ? -8.979 0.520 -7.093 1.00 70.44 94 ASP A N 1
ATOM 752 C CA . ASP A 1 94 ? -9.103 0.300 -8.533 1.00 70.44 94 ASP A CA 1
ATOM 753 C C . ASP A 1 94 ? -8.085 1.111 -9.326 1.00 70.44 94 ASP A C 1
ATOM 755 O O . ASP A 1 94 ? -7.493 0.601 -10.275 1.00 70.44 94 ASP A O 1
ATOM 759 N N . LYS A 1 95 ? -7.865 2.373 -8.950 1.00 69.44 95 LYS A N 1
ATOM 760 C CA . LYS A 1 95 ? -6.863 3.237 -9.573 1.00 69.44 95 LYS A CA 1
ATOM 761 C C 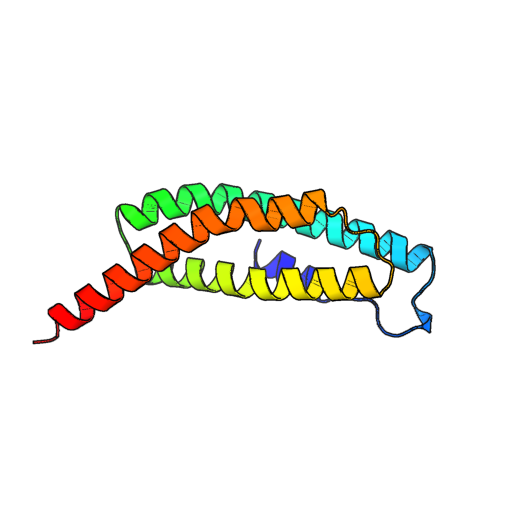. LYS A 1 95 ? -5.461 2.681 -9.345 1.00 69.44 95 LYS A C 1
ATOM 763 O O . LYS A 1 95 ? -4.704 2.517 -10.300 1.00 69.44 95 LYS A O 1
ATOM 768 N N . LEU A 1 96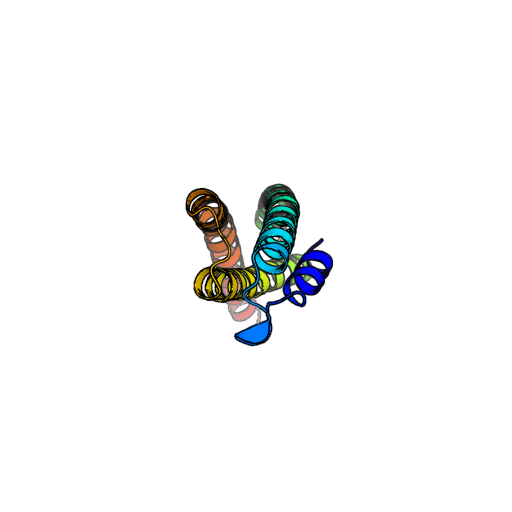 ? -5.177 2.256 -8.112 1.00 66.25 96 LEU A N 1
ATOM 769 C CA . LEU A 1 96 ? -3.958 1.534 -7.777 1.00 66.25 96 LEU A CA 1
ATOM 770 C C . LEU A 1 96 ? -3.824 0.278 -8.649 1.00 66.25 96 LEU A C 1
ATOM 772 O O . LEU A 1 96 ? -2.803 0.083 -9.288 1.00 66.25 96 LEU A O 1
ATOM 776 N N . LEU A 1 97 ? -4.867 -0.539 -8.777 1.00 63.53 97 LEU A N 1
ATOM 777 C CA . LEU A 1 97 ? -4.867 -1.744 -9.606 1.00 63.53 97 LEU A CA 1
ATOM 778 C C . LEU A 1 97 ? -4.828 -1.475 -11.120 1.00 63.53 97 LEU A C 1
ATOM 780 O O . LEU A 1 97 ? -4.441 -2.395 -11.835 1.00 63.53 97 LEU A O 1
ATOM 784 N N . ARG A 1 98 ? -5.185 -0.280 -11.617 1.00 64.62 98 ARG A N 1
ATOM 785 C CA . ARG A 1 98 ? -5.190 0.098 -13.050 1.00 64.62 98 ARG A CA 1
ATOM 786 C C . ARG A 1 98 ? -3.902 0.758 -13.534 1.00 64.62 98 ARG A C 1
ATOM 788 O O . ARG A 1 98 ? -3.450 0.432 -14.630 1.00 64.62 98 ARG A O 1
ATOM 795 N N . ASP A 1 99 ? -3.280 1.616 -12.730 1.00 62.22 99 ASP A N 1
ATOM 796 C CA . ASP A 1 99 ? -2.006 2.274 -13.086 1.00 62.22 99 ASP A CA 1
ATOM 797 C C . ASP A 1 99 ? -0.817 1.291 -13.055 1.00 62.22 99 ASP A C 1
ATOM 799 O O . ASP A 1 99 ? 0.283 1.538 -13.559 1.00 62.22 99 ASP A O 1
ATOM 803 N N . ILE A 1 100 ? -1.061 0.120 -12.475 1.00 53.25 100 ILE A N 1
ATOM 804 C CA . ILE A 1 100 ? -0.111 -0.960 -12.295 1.00 53.25 100 ILE A CA 1
ATOM 805 C C . ILE A 1 100 ? 0.066 -1.838 -13.558 1.00 53.25 100 ILE A C 1
ATOM 807 O O . ILE A 1 100 ? 1.209 -1.976 -13.990 1.00 53.25 100 ILE A O 1
ATOM 811 N N . PRO A 1 101 ? -0.973 -2.432 -14.185 1.00 50.81 101 PRO A N 1
ATOM 812 C CA . PRO A 1 101 ? -0.853 -3.324 -15.341 1.00 50.81 101 PRO A CA 1
ATOM 813 C C . PRO A 1 101 ? 0.015 -2.777 -16.473 1.00 50.81 101 PRO A C 1
ATOM 815 O O . PRO A 1 101 ? 0.843 -3.513 -17.001 1.00 50.81 101 PRO A O 1
ATOM 818 N N . ALA A 1 102 ? -0.098 -1.484 -16.791 1.00 54.31 102 ALA A N 1
ATOM 819 C CA . ALA A 1 102 ? 0.699 -0.863 -17.847 1.00 54.31 102 ALA A CA 1
ATOM 820 C C . ALA A 1 102 ? 2.210 -0.896 -17.538 1.00 54.31 102 ALA A C 1
ATOM 822 O O . ALA A 1 102 ? 3.014 -1.226 -18.408 1.00 54.31 102 ALA A O 1
ATOM 823 N N . ASN A 1 103 ? 2.598 -0.647 -16.282 1.00 53.44 103 ASN A N 1
ATOM 824 C CA . ASN A 1 103 ? 3.994 -0.701 -15.841 1.00 53.44 103 ASN A CA 1
ATOM 825 C C . ASN A 1 103 ? 4.493 -2.142 -15.633 1.00 53.44 103 ASN A C 1
ATOM 827 O O . ASN A 1 103 ? 5.639 -2.446 -15.956 1.00 53.44 103 ASN A O 1
ATOM 831 N N . ILE A 1 104 ? 3.651 -3.047 -15.117 1.00 54.00 104 ILE A N 1
ATOM 832 C CA . ILE A 1 104 ? 4.023 -4.453 -14.890 1.00 54.00 104 ILE A CA 1
ATOM 833 C C . ILE A 1 104 ? 4.244 -5.169 -16.214 1.00 54.00 104 ILE A C 1
ATOM 835 O O . ILE A 1 104 ? 5.277 -5.811 -16.376 1.00 54.00 104 ILE A O 1
ATOM 839 N N . THR A 1 105 ? 3.314 -5.079 -17.162 1.00 61.66 105 THR A N 1
ATOM 840 C CA . THR A 1 105 ? 3.434 -5.800 -18.434 1.00 61.66 105 THR A CA 1
ATOM 841 C C . THR A 1 105 ? 4.670 -5.339 -19.204 1.00 61.66 105 THR A C 1
ATOM 843 O O . THR A 1 105 ? 5.419 -6.183 -19.691 1.00 61.66 105 THR A O 1
ATOM 846 N N . ALA A 1 106 ? 4.954 -4.031 -19.210 1.00 61.50 106 ALA A N 1
ATOM 847 C CA . ALA A 1 106 ? 6.169 -3.480 -19.807 1.00 61.50 106 ALA A CA 1
ATOM 848 C C . ALA A 1 106 ? 7.446 -4.011 -19.126 1.00 61.50 106 ALA A C 1
ATOM 850 O O . ALA A 1 106 ? 8.338 -4.542 -19.785 1.00 61.50 106 ALA A O 1
ATOM 851 N N . VAL A 1 107 ? 7.515 -3.962 -17.792 1.00 62.34 107 VAL A N 1
ATOM 852 C CA . VAL A 1 107 ? 8.666 -4.468 -17.021 1.00 62.34 107 VAL A CA 1
ATOM 853 C C . VAL A 1 107 ? 8.862 -5.976 -17.192 1.00 62.34 107 VAL A C 1
ATOM 855 O O . VAL A 1 107 ? 9.993 -6.436 -17.337 1.00 62.34 107 VAL A O 1
ATOM 858 N N . THR A 1 108 ? 7.780 -6.756 -17.170 1.00 63.88 108 THR A N 1
ATOM 859 C CA . THR A 1 108 ? 7.834 -8.223 -17.252 1.00 63.88 108 THR A CA 1
ATOM 860 C C . THR A 1 108 ? 8.275 -8.659 -18.647 1.00 63.88 108 THR A C 1
ATOM 862 O O . THR A 1 108 ? 9.152 -9.511 -18.770 1.00 63.88 108 THR A O 1
ATOM 865 N N . ALA A 1 109 ? 7.782 -7.992 -19.696 1.00 66.56 109 ALA A N 1
ATOM 866 C CA . ALA A 1 109 ? 8.245 -8.206 -21.064 1.00 66.56 109 ALA A CA 1
ATOM 867 C C . ALA A 1 109 ? 9.745 -7.896 -21.226 1.00 66.56 109 ALA A C 1
ATOM 869 O O . ALA A 1 109 ? 10.470 -8.669 -21.857 1.00 66.56 109 ALA A O 1
ATOM 870 N N . VAL A 1 110 ? 10.247 -6.813 -20.615 1.00 64.12 110 VAL A N 1
ATOM 871 C CA . VAL A 1 110 ? 11.684 -6.482 -20.650 1.00 64.12 110 VAL A CA 1
ATOM 872 C C . VAL A 1 110 ? 12.529 -7.492 -19.861 1.00 64.12 110 VAL A C 1
ATOM 874 O O . VAL A 1 110 ? 13.612 -7.874 -20.319 1.00 64.12 110 VAL A O 1
ATOM 877 N N . LEU A 1 111 ? 12.047 -7.962 -18.707 1.00 62.94 111 LEU A N 1
ATOM 878 C CA . LEU A 1 111 ? 12.702 -9.008 -17.909 1.00 62.94 111 LEU A CA 1
ATOM 879 C C . LEU A 1 111 ? 12.816 -10.322 -18.691 1.00 62.94 111 LEU A C 1
ATOM 881 O O . LEU A 1 111 ? 13.901 -10.902 -18.765 1.00 62.94 111 LEU A O 1
ATOM 885 N N . GLU A 1 112 ? 11.725 -10.769 -19.315 1.00 69.94 112 GLU A N 1
ATOM 886 C CA . GLU A 1 112 ? 11.709 -11.980 -20.138 1.00 69.94 112 GLU A CA 1
ATOM 887 C C . GLU A 1 112 ? 12.634 -11.857 -21.355 1.00 69.94 112 GLU A C 1
ATOM 889 O O . GLU A 1 112 ? 13.422 -12.767 -21.627 1.00 69.94 112 GLU A O 1
ATOM 894 N N . ALA A 1 113 ? 12.601 -10.721 -22.059 1.00 67.31 113 ALA A N 1
ATOM 895 C CA . ALA A 1 113 ? 13.481 -10.461 -23.198 1.00 67.31 113 ALA A CA 1
ATOM 896 C C . ALA A 1 113 ? 14.970 -10.455 -22.797 1.00 67.31 113 ALA A C 1
ATOM 898 O O . ALA A 1 113 ? 15.824 -10.928 -23.551 1.00 67.31 113 ALA A O 1
ATOM 899 N N . SER A 1 114 ? 15.285 -9.957 -21.599 1.00 64.00 114 SER A N 1
ATOM 900 C CA . SER A 1 114 ? 16.653 -9.901 -21.067 1.00 64.00 114 SER A CA 1
ATOM 901 C C . SER A 1 114 ? 17.161 -11.256 -20.562 1.00 64.00 114 SER A C 1
ATOM 903 O O . SER A 1 114 ? 18.351 -11.544 -20.695 1.00 64.00 114 SER A O 1
ATOM 905 N N . SER A 1 115 ? 16.296 -12.116 -20.009 1.00 66.06 115 SER A N 1
ATOM 906 C CA . SER A 1 115 ? 16.664 -13.510 -19.705 1.00 66.06 115 SER A CA 1
ATOM 907 C C . SER A 1 115 ? 16.959 -14.299 -20.979 1.00 66.06 115 SER A C 1
ATOM 909 O O . SER A 1 115 ? 18.042 -14.865 -21.081 1.00 66.06 115 SER A O 1
ATOM 911 N N . ARG A 1 116 ? 16.102 -14.207 -22.008 1.00 66.44 116 ARG A N 1
ATOM 912 C CA . ARG A 1 116 ? 16.337 -14.890 -23.296 1.00 66.44 116 ARG A CA 1
ATOM 913 C C . ARG A 1 116 ? 17.646 -14.466 -23.975 1.00 66.44 116 ARG A C 1
ATOM 915 O O . ARG A 1 116 ? 18.308 -15.295 -24.587 1.00 66.44 116 ARG A O 1
ATOM 922 N N . ARG A 1 117 ? 18.045 -13.188 -23.873 1.00 61.09 117 ARG A N 1
ATOM 923 C CA . ARG A 1 117 ? 19.346 -12.717 -24.395 1.00 61.09 117 ARG A CA 1
ATOM 924 C C . ARG A 1 117 ? 20.539 -13.288 -23.637 1.00 61.09 117 ARG A C 1
ATOM 926 O O . ARG A 1 117 ? 21.551 -13.556 -24.268 1.00 61.09 117 ARG A O 1
ATOM 933 N N . ARG A 1 118 ? 20.448 -13.460 -22.315 1.00 60.88 118 ARG A N 1
ATOM 934 C CA . ARG A 1 118 ? 21.544 -14.053 -21.532 1.00 60.88 118 ARG A CA 1
ATOM 935 C C . ARG A 1 118 ? 21.768 -15.519 -21.897 1.00 60.88 118 ARG A C 1
ATOM 937 O O . ARG A 1 118 ? 22.921 -15.907 -22.040 1.00 60.88 118 ARG A O 1
ATOM 944 N N . ASP A 1 119 ? 20.697 -16.264 -22.158 1.00 62.53 119 ASP A N 1
ATOM 945 C CA . ASP A 1 119 ? 20.771 -17.674 -22.573 1.00 62.53 119 ASP A CA 1
ATOM 946 C C . ASP A 1 119 ? 21.368 -17.859 -23.987 1.00 62.53 119 ASP A C 1
ATOM 948 O O . ASP A 1 119 ? 21.909 -18.913 -24.311 1.00 62.53 119 ASP A O 1
ATOM 952 N N . LEU A 1 120 ? 21.303 -16.824 -24.837 1.00 56.19 120 LEU A N 1
ATOM 953 C CA . LEU A 1 120 ? 21.870 -16.816 -26.195 1.00 56.19 120 LEU A CA 1
ATOM 954 C C . LEU A 1 120 ? 23.359 -16.437 -26.249 1.00 56.19 120 LEU A C 1
ATOM 956 O O . LEU A 1 120 ? 24.003 -16.692 -27.261 1.00 56.19 120 LEU A O 1
ATOM 960 N N . ILE A 1 121 ? 23.899 -15.809 -25.199 1.00 55.16 121 ILE A N 1
ATOM 961 C CA . ILE A 1 121 ? 25.297 -15.330 -25.143 1.00 55.16 121 ILE A CA 1
ATOM 962 C C . ILE A 1 121 ? 26.179 -16.290 -24.314 1.00 55.16 121 ILE A C 1
ATOM 964 O O . ILE A 1 121 ? 27.393 -16.135 -24.258 1.00 55.16 121 ILE A O 1
ATOM 968 N N . SER A 1 122 ? 25.592 -17.312 -23.684 1.00 53.50 122 SER A N 1
ATOM 969 C CA . SER A 1 122 ? 26.295 -18.318 -22.875 1.00 53.50 122 SER A CA 1
ATOM 970 C C . SER A 1 122 ? 26.844 -19.525 -23.664 1.00 53.50 122 SER A C 1
ATOM 972 O O . SER A 1 122 ? 26.983 -20.599 -23.081 1.00 53.50 122 SER A O 1
ATOM 974 N N . PHE A 1 123 ? 27.160 -19.364 -24.954 1.00 41.56 123 PHE A N 1
ATOM 975 C CA . PHE A 1 123 ? 27.846 -20.368 -25.785 1.00 41.56 123 PHE A CA 1
ATOM 976 C C . PHE A 1 123 ? 29.155 -19.823 -26.355 1.00 41.56 123 PHE A C 1
ATOM 978 O O . PHE A 1 123 ? 29.140 -18.680 -26.865 1.00 41.56 123 PHE A O 1
#

Radius of gyration: 17.6 Å; chains: 1; bounding box: 42×30×47 Å

Secondary structure (DSSP, 8-state):
-HHHHHHHTT----SGGG--HHHHHHHHHHHHHHHHHHHHHHHHHHHHHHHHHHS--HHHHHHHHHHHHHHHHHHHHHHHHHHTT----HHHHHHHHHHHHHHHHHHHHHHHHHHHHHHHH--

Foldseek 3Di:
DLVVLVVLLVLADDDPVQLDPVSLVVVLVSLVVSLVVLVVVLVVLVVLLVVCVVDPDPVSLVVLVSNVVSLVSNVVSVVRSVVSVRDDPVVSVVVSVVSPVVSNVSSVVSVVVVVVVVVVVPD

pLDDT: mean 76.68, std 12.01, range [41.56, 93.5]

InterPro domains:
  IPR011417 AP180 N-terminal homology (ANTH) domain [PF07651] (1-96)
  IPR014712 ANTH domain superfamily [G3DSA:1.20.58.150] (1-119)

Sequence (123 aa):
MQRVIDLLMRIKPIGESMETPLVIEAMEYVINEILVIYDQICHRFAGFVSDLEKSPSEVVMKIAAKALSQREKLVKYFEICRDFGVRVNESDIDKLLRDIPANITAVTAVLEASSRRRDLISF

Organism: Arabis alpina (NCBI:txid50452)